Protein AF-A0A397VE04-F1 (afdb_monomer_lite)

pLDDT: mean 77.64, std 21.47, range [32.5, 98.5]

Secondary structure (DSSP, 8-state):
--SSSHHHHHHHHHHHHHHH-THHHHHHHHHHHHH----TT--HHHHHHHHGGGGTT--TT-HHHHHHHHTT--HHHHHHHHHH--SSHHHHHHHHHHHHHHHHHHHTGGG--S------------------

Radius of gyration: 29.27 Å; chains: 1; bounding box: 89×76×66 Å

Foldseek 3Di:
DPVPPVVVVVVVVVVVCCVVDVVVVLVVLVVVLLPAAQDPPDALVNSCVVNVVSCVPPDFQPPVSVVSLLVRYDDVLSVQLVVLVQRGDVSSSVSSNVCCVVCVVPSCPVPDDPDPPDDDDDDDDDDDDDDD

Sequence (132 aa):
MLVIILIPRFIDWLRHKYQTEPVGTQQVTTQKLAQEKFLPFDNPETYEARIRPLLLGVANADANILGLLKGHLSGELYTWMKIANPDNINAFFIELKNMWLEHSPNLYKGSIPDQISQAPSITSQPALHQKK

Structure (mmCIF, N/CA/C/O backbone):
data_AF-A0A397VE04-F1
#
_entry.id   AF-A0A397VE04-F1
#
loop_
_atom_site.group_PDB
_atom_site.id
_atom_site.type_symbol
_atom_site.label_atom_id
_atom_site.label_alt_id
_atom_site.label_comp_id
_atom_site.label_asym_id
_atom_site.label_entity_id
_atom_site.label_seq_id
_atom_site.pdbx_PDB_ins_code
_atom_site.Cartn_x
_atom_site.Cartn_y
_atom_site.Cartn_z
_atom_site.occupancy
_atom_site.B_iso_or_equiv
_atom_site.auth_seq_id
_atom_site.auth_comp_id
_atom_site.auth_asym_id
_atom_site.auth_atom_id
_atom_site.pdbx_PDB_model_num
ATOM 1 N N . MET A 1 1 ? -44.629 -0.179 37.249 1.00 52.31 1 MET A N 1
ATOM 2 C CA . MET A 1 1 ? -43.203 -0.308 37.625 1.00 52.31 1 MET A CA 1
ATOM 3 C C . MET A 1 1 ? -42.544 -1.411 36.784 1.00 52.31 1 MET A C 1
ATOM 5 O O . MET A 1 1 ? -42.200 -2.455 37.306 1.00 52.31 1 MET A O 1
ATOM 9 N N . LEU A 1 2 ? -42.446 -1.232 35.459 1.00 53.97 2 LEU A N 1
ATOM 10 C CA . LEU A 1 2 ? -41.860 -2.240 34.546 1.00 53.97 2 LEU A CA 1
ATOM 11 C C . LEU A 1 2 ? -41.022 -1.599 33.418 1.00 53.97 2 LEU A C 1
ATOM 13 O O . LEU A 1 2 ? -40.107 -2.217 32.892 1.00 53.97 2 LEU A O 1
ATOM 17 N N . VAL A 1 3 ? -41.277 -0.324 33.100 1.00 51.31 3 VAL A N 1
ATOM 18 C CA . VAL A 1 3 ? -40.626 0.417 32.002 1.00 51.31 3 VAL A CA 1
ATOM 19 C C . VAL A 1 3 ? -39.240 0.979 32.385 1.00 51.31 3 VAL A C 1
ATOM 21 O O . VAL A 1 3 ? -38.432 1.279 31.516 1.00 51.31 3 VAL A O 1
ATOM 24 N N . ILE A 1 4 ? -38.907 1.056 33.679 1.00 54.03 4 ILE A N 1
ATOM 25 C CA . ILE A 1 4 ? -37.703 1.761 34.175 1.00 54.03 4 ILE A CA 1
ATOM 26 C C . ILE A 1 4 ? -36.428 0.878 34.129 1.00 54.03 4 ILE A C 1
ATOM 28 O O . ILE A 1 4 ? -35.317 1.394 34.154 1.00 54.03 4 ILE A O 1
ATOM 32 N N . ILE A 1 5 ? -36.555 -0.451 33.994 1.00 56.41 5 ILE A N 1
ATOM 33 C CA . ILE A 1 5 ? -35.421 -1.406 34.067 1.00 56.41 5 ILE A CA 1
ATOM 34 C C . ILE A 1 5 ? -34.900 -1.815 32.670 1.00 56.41 5 ILE A C 1
ATOM 36 O O . ILE A 1 5 ? -33.804 -2.359 32.543 1.00 56.41 5 ILE A O 1
ATOM 40 N N . LEU A 1 6 ? -35.647 -1.540 31.594 1.00 56.62 6 LEU A N 1
ATOM 41 C CA . LEU A 1 6 ? -35.278 -1.981 30.240 1.00 56.62 6 LEU A CA 1
ATOM 42 C C . LEU A 1 6 ? -34.155 -1.134 29.610 1.00 56.62 6 LEU A C 1
ATOM 44 O O . LEU A 1 6 ? -33.307 -1.660 28.893 1.00 56.62 6 LEU A O 1
ATOM 48 N N . ILE A 1 7 ? -34.130 0.167 29.915 1.00 67.31 7 ILE A N 1
ATOM 49 C CA . ILE A 1 7 ? -33.156 1.135 29.389 1.00 67.31 7 ILE A CA 1
ATOM 50 C C . ILE A 1 7 ? -31.706 0.775 29.779 1.00 67.31 7 ILE A C 1
ATOM 52 O O . ILE A 1 7 ? -30.866 0.732 28.880 1.00 67.31 7 ILE A O 1
ATOM 56 N N . PRO A 1 8 ? -31.374 0.450 31.049 1.00 73.81 8 PRO A N 1
ATOM 57 C CA . PRO A 1 8 ? -29.995 0.111 31.413 1.00 73.81 8 PRO A CA 1
ATOM 58 C C . PRO A 1 8 ? -29.481 -1.163 30.728 1.00 73.81 8 PRO A C 1
ATOM 60 O O . PRO A 1 8 ? -28.373 -1.157 30.202 1.00 73.81 8 PRO A O 1
ATOM 63 N N . ARG A 1 9 ? -30.303 -2.216 30.603 1.00 77.00 9 ARG A N 1
ATOM 64 C CA . ARG A 1 9 ? -29.891 -3.452 29.905 1.00 77.00 9 ARG A CA 1
ATOM 65 C C . ARG A 1 9 ? -29.639 -3.244 28.412 1.00 77.00 9 ARG A C 1
ATOM 67 O O . ARG A 1 9 ? -28.755 -3.880 27.846 1.00 77.00 9 ARG A O 1
ATOM 74 N N . PHE A 1 10 ? -30.403 -2.358 27.777 1.00 80.31 10 PHE A N 1
ATOM 75 C CA . PHE A 1 10 ? -30.193 -1.998 26.377 1.00 80.31 10 PHE A CA 1
ATOM 76 C C . PHE A 1 10 ? -28.903 -1.188 26.176 1.00 80.31 10 PHE A C 1
ATOM 78 O O . PHE A 1 10 ? -28.155 -1.457 25.239 1.00 80.31 10 PHE A O 1
ATOM 85 N N . ILE A 1 11 ? -28.600 -0.250 27.079 1.00 81.31 11 ILE A N 1
ATOM 86 C CA . ILE A 1 11 ? -27.345 0.518 27.059 1.00 81.31 11 ILE A CA 1
ATOM 87 C C . ILE A 1 11 ? -26.134 -0.392 27.305 1.00 81.31 11 ILE A C 1
ATOM 89 O O . ILE A 1 11 ? -25.120 -0.24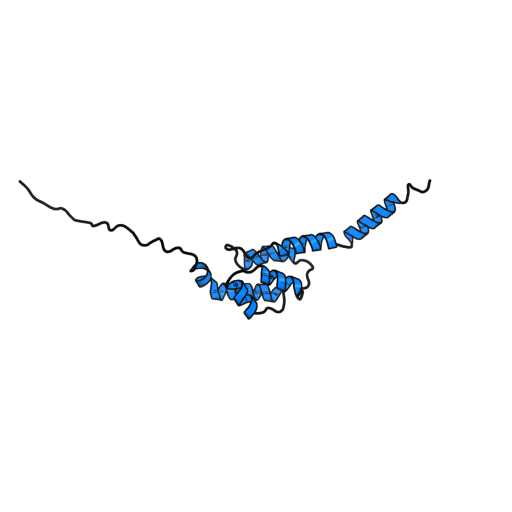5 26.623 1.00 81.31 11 ILE A O 1
ATOM 93 N N . ASP A 1 12 ? -26.237 -1.355 28.223 1.00 83.88 12 ASP A N 1
ATOM 94 C CA . ASP A 1 12 ? -25.172 -2.330 28.485 1.00 83.88 12 ASP A CA 1
ATOM 95 C C . ASP A 1 12 ? -24.948 -3.257 27.288 1.00 83.88 12 ASP A C 1
ATOM 97 O O . ASP A 1 12 ? -23.806 -3.503 26.901 1.00 83.88 12 ASP A O 1
ATOM 101 N N . TRP A 1 13 ? -26.027 -3.708 26.639 1.00 83.56 13 TRP A N 1
ATOM 102 C CA . TRP A 1 13 ? -25.943 -4.484 25.403 1.00 83.56 13 TRP A CA 1
ATOM 103 C C . TRP A 1 13 ? -25.318 -3.680 24.259 1.00 83.56 13 TRP A C 1
ATOM 105 O O . TRP A 1 13 ? -24.436 -4.193 23.573 1.00 83.56 13 TRP A O 1
ATOM 115 N N . LEU A 1 14 ? -25.710 -2.413 24.078 1.00 81.12 14 LEU A N 1
ATOM 116 C CA . LEU A 1 14 ? -25.113 -1.529 23.077 1.00 81.12 14 LEU A CA 1
ATOM 117 C C . LEU A 1 14 ? -23.627 -1.316 23.351 1.00 81.12 14 LEU A C 1
ATOM 119 O O . LEU A 1 14 ? -22.812 -1.506 22.456 1.00 81.12 14 LEU A O 1
ATOM 123 N N . ARG A 1 15 ? -23.256 -0.969 24.586 1.00 75.50 15 ARG A N 1
ATOM 124 C CA . ARG A 1 15 ? -21.856 -0.782 24.978 1.00 75.50 15 ARG A CA 1
ATOM 125 C C . ARG A 1 15 ? -21.057 -2.053 24.729 1.00 75.50 15 ARG A C 1
ATOM 127 O O . ARG A 1 15 ? -19.995 -1.978 24.126 1.00 75.50 15 ARG A O 1
ATOM 134 N N . HIS A 1 16 ? -21.578 -3.209 25.131 1.00 77.44 16 HIS A N 1
ATOM 135 C CA . HIS A 1 16 ? -20.935 -4.491 24.878 1.00 77.44 16 HIS A CA 1
ATOM 136 C C . HIS A 1 16 ? -20.776 -4.734 23.373 1.00 77.44 16 HIS A C 1
ATOM 138 O O . HIS A 1 16 ? -19.677 -5.030 22.920 1.00 77.44 16 HIS A O 1
ATOM 144 N N . LYS A 1 17 ? -21.822 -4.548 22.562 1.00 71.88 17 LYS A N 1
ATOM 145 C CA . LYS A 1 17 ? -21.748 -4.751 21.107 1.00 71.88 17 LYS A CA 1
ATOM 146 C C . LYS A 1 17 ? -20.775 -3.783 20.428 1.00 71.88 17 LYS A C 1
ATOM 148 O O . LYS A 1 17 ? -19.944 -4.250 19.665 1.00 71.88 17 LYS A O 1
ATOM 153 N N . TYR A 1 18 ? -20.780 -2.495 20.770 1.00 62.84 18 TYR A N 1
ATOM 154 C CA . TYR A 1 18 ? -19.832 -1.506 20.232 1.00 62.84 18 TYR A CA 1
ATOM 155 C C . TYR A 1 18 ? -18.381 -1.714 20.696 1.00 62.84 18 TYR A C 1
ATOM 157 O O . TYR A 1 18 ? -17.458 -1.342 19.980 1.00 62.84 18 TYR A O 1
ATOM 165 N N . GLN A 1 19 ? -18.162 -2.291 21.880 1.00 65.81 19 GLN A N 1
ATOM 166 C CA . GLN A 1 19 ? -16.821 -2.640 22.368 1.00 65.81 19 GLN A CA 1
ATOM 167 C C . GLN A 1 19 ? -16.306 -3.950 21.756 1.00 65.81 19 GLN A C 1
ATOM 169 O O . GLN A 1 19 ? -15.103 -4.112 21.577 1.00 65.81 19 GLN A O 1
ATOM 174 N N . THR A 1 20 ? -17.206 -4.884 21.429 1.00 64.06 20 THR A N 1
ATOM 175 C CA . THR A 1 20 ? -16.843 -6.214 20.906 1.00 64.06 20 THR A CA 1
ATOM 176 C C . THR A 1 20 ? -16.752 -6.235 19.379 1.00 64.06 20 THR A C 1
ATOM 178 O O . THR A 1 20 ? -15.990 -7.015 18.817 1.00 64.06 20 THR A O 1
ATOM 181 N N . GLU A 1 21 ? -17.500 -5.369 18.693 1.00 56.03 21 GLU A N 1
ATOM 182 C CA . GLU A 1 21 ? -17.450 -5.196 17.243 1.00 56.03 21 GLU A CA 1
ATOM 183 C C . GLU A 1 21 ? -16.742 -3.874 16.905 1.00 56.03 21 GLU A C 1
ATOM 185 O O . GLU A 1 21 ? -17.397 -2.837 16.772 1.00 56.03 21 GLU A O 1
ATOM 190 N N . PRO A 1 22 ? -15.412 -3.875 16.683 1.00 60.22 22 PRO A N 1
ATOM 191 C CA . PRO A 1 22 ? -14.661 -2.703 16.224 1.00 60.22 22 PRO A CA 1
ATOM 192 C C . PRO A 1 22 ? -14.975 -2.352 14.759 1.00 60.22 22 PRO A C 1
ATOM 194 O O . PRO A 1 22 ? -14.156 -1.750 14.070 1.00 60.22 22 PRO A O 1
ATOM 197 N N . VAL A 1 23 ? -16.156 -2.726 14.259 1.00 55.44 23 VAL A N 1
ATOM 198 C CA . VAL A 1 23 ? -16.611 -2.506 12.885 1.00 55.44 23 VAL A CA 1
ATOM 199 C C . VAL A 1 23 ? -16.618 -1.011 12.575 1.00 55.44 23 VAL A C 1
ATOM 201 O O . VAL A 1 23 ? -16.166 -0.620 11.507 1.00 55.44 23 VAL A O 1
ATOM 204 N N . GLY A 1 24 ? -17.017 -0.157 13.528 1.00 58.66 24 GLY A N 1
ATOM 205 C CA . GLY A 1 24 ? -16.939 1.301 13.369 1.00 58.66 24 GLY A CA 1
ATOM 206 C C . GLY A 1 24 ? -15.506 1.806 13.168 1.00 58.66 24 GLY A C 1
ATOM 207 O O . GLY A 1 24 ? -15.253 2.610 12.275 1.00 58.66 24 GLY A O 1
ATOM 208 N N . THR A 1 25 ? -14.551 1.284 13.938 1.00 67.00 25 THR A N 1
ATOM 209 C CA . THR A 1 25 ? -13.131 1.649 13.830 1.00 67.00 25 THR A CA 1
ATOM 210 C C . THR A 1 25 ? -12.516 1.118 12.540 1.00 67.00 25 THR A C 1
ATOM 212 O O . THR A 1 25 ? -11.829 1.859 11.848 1.00 67.00 25 THR A O 1
ATOM 215 N N . GLN A 1 26 ? -12.795 -0.133 12.168 1.00 73.56 26 GLN A N 1
ATOM 216 C CA . GLN A 1 26 ? -12.282 -0.720 10.930 1.00 73.56 26 GLN A CA 1
ATOM 217 C C . GLN A 1 26 ? -12.842 -0.016 9.692 1.00 73.56 26 GLN A C 1
ATOM 219 O O . GLN A 1 26 ? -12.075 0.314 8.800 1.00 73.56 26 GLN A O 1
ATOM 224 N N . GLN A 1 27 ? -14.140 0.301 9.658 1.00 76.06 27 GLN A N 1
ATOM 225 C CA . GLN A 1 27 ? -14.759 1.031 8.545 1.00 76.06 27 GLN A CA 1
ATOM 226 C C . GLN A 1 27 ? -14.169 2.436 8.371 1.00 76.06 27 GLN A C 1
ATOM 228 O O . GLN A 1 27 ? -13.900 2.856 7.246 1.00 76.06 27 GLN A O 1
ATOM 233 N N . VAL A 1 28 ? -13.930 3.160 9.470 1.00 76.75 28 VAL A N 1
ATOM 234 C CA . VAL A 1 28 ? -13.257 4.470 9.430 1.00 76.75 28 VAL A CA 1
ATOM 235 C C . VAL A 1 28 ? -11.816 4.324 8.941 1.00 76.75 28 VAL A C 1
ATOM 237 O O . VAL A 1 28 ? -11.370 5.113 8.108 1.00 76.75 28 VAL A O 1
ATOM 240 N N . THR A 1 29 ? -11.098 3.296 9.394 1.00 83.06 29 THR A N 1
ATOM 241 C CA . THR A 1 29 ? -9.730 3.017 8.948 1.00 83.06 29 THR A CA 1
ATOM 242 C C . THR A 1 29 ? -9.676 2.650 7.466 1.00 83.06 29 THR A C 1
ATOM 244 O O . THR A 1 29 ? -8.837 3.190 6.754 1.00 83.06 29 THR A O 1
ATOM 247 N N . THR A 1 30 ? -10.589 1.813 6.964 1.00 85.38 30 THR A N 1
ATOM 248 C CA . THR A 1 30 ? -10.676 1.459 5.539 1.00 85.38 30 THR A CA 1
ATOM 249 C C . THR A 1 30 ? -11.035 2.669 4.683 1.00 85.38 30 THR A C 1
ATOM 251 O O . THR A 1 30 ? -10.439 2.854 3.627 1.00 85.38 30 THR A O 1
ATOM 254 N N . GLN A 1 31 ? -11.957 3.529 5.130 1.00 88.25 31 GLN A N 1
ATOM 255 C CA . GLN A 1 31 ? -12.262 4.777 4.422 1.00 88.25 31 GLN A CA 1
ATOM 256 C C . GLN A 1 31 ? -11.055 5.711 4.373 1.00 88.25 31 GLN A C 1
ATOM 258 O O . GLN A 1 31 ? -10.736 6.241 3.312 1.00 88.25 31 GLN A O 1
ATOM 263 N N . LYS A 1 32 ? -10.361 5.888 5.503 1.00 92.12 32 LYS A N 1
ATOM 264 C CA . LYS A 1 32 ? -9.142 6.696 5.560 1.00 92.12 32 LYS A CA 1
ATOM 265 C C . LYS A 1 32 ? -8.055 6.117 4.659 1.00 92.12 32 LYS A C 1
ATOM 267 O O . LYS A 1 32 ? -7.422 6.863 3.926 1.00 92.12 32 LYS A O 1
ATOM 272 N N . LEU A 1 33 ? -7.892 4.795 4.669 1.00 95.06 33 LEU A N 1
ATOM 273 C CA . LEU A 1 33 ? -6.972 4.091 3.790 1.00 95.06 33 LEU A CA 1
ATOM 274 C C . LEU A 1 33 ? -7.337 4.328 2.319 1.00 95.06 33 LEU A C 1
ATOM 276 O O . LEU A 1 33 ? -6.460 4.686 1.558 1.00 95.06 33 LEU A O 1
ATOM 280 N N . ALA A 1 34 ? -8.610 4.229 1.924 1.00 94.12 34 ALA A N 1
ATOM 281 C CA . ALA A 1 34 ? -9.056 4.460 0.544 1.00 94.12 34 ALA A CA 1
ATOM 282 C C . ALA A 1 34 ? -8.810 5.889 0.024 1.00 94.12 34 ALA A C 1
ATOM 284 O O . ALA A 1 34 ? -8.762 6.106 -1.188 1.00 94.12 34 ALA A O 1
ATOM 285 N N . GLN A 1 35 ? -8.702 6.866 0.927 1.00 94.75 35 GLN A N 1
ATOM 286 C CA . GLN A 1 35 ? -8.409 8.263 0.596 1.00 94.75 35 GLN A CA 1
ATOM 287 C C . GLN A 1 35 ? -6.909 8.544 0.468 1.00 94.75 35 GLN A C 1
ATOM 289 O O . GLN A 1 35 ? -6.533 9.602 -0.037 1.00 94.75 35 GLN A O 1
ATOM 294 N N . GLU A 1 36 ? -6.052 7.625 0.912 1.00 96.38 36 GLU A N 1
ATOM 295 C CA . GLU A 1 36 ? -4.611 7.787 0.788 1.00 96.38 36 GLU A CA 1
ATOM 296 C C . GLU A 1 36 ? -4.159 7.700 -0.673 1.00 96.38 36 GLU A C 1
ATOM 298 O O . GLU A 1 36 ? -4.774 7.081 -1.549 1.00 96.38 36 GLU A O 1
ATOM 303 N N . LYS A 1 37 ? -3.036 8.361 -0.935 1.00 96.75 37 LYS A N 1
ATOM 304 C CA . LYS A 1 37 ? -2.336 8.333 -2.214 1.00 96.75 37 LYS A CA 1
ATOM 305 C C . LYS A 1 37 ? -0.842 8.331 -1.959 1.00 96.75 37 LYS A C 1
ATOM 307 O O . LYS A 1 37 ? -0.377 8.830 -0.933 1.00 96.75 37 LYS A O 1
ATOM 312 N N . PHE A 1 38 ? -0.102 7.788 -2.916 1.00 95.50 38 PHE A N 1
ATOM 313 C CA . PHE A 1 38 ? 1.329 8.026 -2.991 1.00 95.50 38 PHE A CA 1
ATOM 314 C C . PHE A 1 38 ? 1.542 9.443 -3.532 1.00 95.50 38 PHE A C 1
ATOM 316 O O . PHE A 1 38 ? 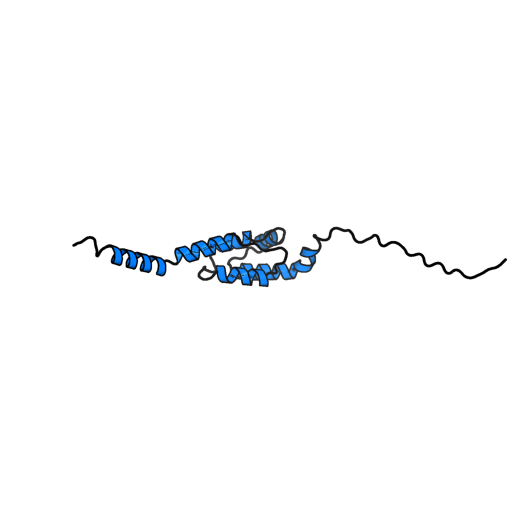1.171 9.738 -4.670 1.00 95.50 38 PHE A O 1
ATOM 323 N N . LEU A 1 39 ? 2.054 10.340 -2.693 1.00 91.56 39 LEU A N 1
ATOM 324 C CA . LEU A 1 39 ? 2.171 11.762 -3.005 1.00 91.56 39 LEU A CA 1
ATOM 325 C C . LEU A 1 39 ? 3.459 12.050 -3.797 1.00 91.56 39 LEU A C 1
ATOM 327 O O . LEU A 1 39 ? 4.429 11.306 -3.680 1.00 91.56 39 LEU A O 1
ATOM 331 N N . PRO A 1 40 ? 3.533 13.156 -4.562 1.00 85.75 40 PRO A N 1
ATOM 332 C CA . PRO A 1 40 ? 4.717 13.480 -5.371 1.00 85.75 40 PRO A CA 1
ATOM 333 C C . PRO A 1 40 ? 6.024 13.649 -4.579 1.00 85.75 40 PRO A C 1
ATOM 335 O O . PRO A 1 40 ? 7.110 13.524 -5.136 1.00 85.75 40 PRO A O 1
ATOM 338 N N . PHE A 1 41 ? 5.915 13.978 -3.293 1.00 83.75 41 PHE A N 1
ATOM 339 C CA . PHE A 1 41 ? 7.037 14.165 -2.372 1.00 83.75 41 PHE A CA 1
ATOM 340 C C . PHE A 1 41 ? 7.221 12.985 -1.409 1.00 83.75 41 PHE A C 1
ATOM 342 O O . PHE A 1 41 ? 8.092 13.044 -0.542 1.00 83.75 41 PHE A O 1
ATOM 349 N N . ASP A 1 42 ? 6.404 11.935 -1.531 1.00 91.38 42 ASP A N 1
ATOM 350 C CA . ASP A 1 42 ? 6.650 10.706 -0.792 1.00 91.38 42 ASP A CA 1
ATOM 351 C C . ASP A 1 42 ? 7.864 9.971 -1.360 1.00 91.38 42 ASP A C 1
ATOM 353 O O . ASP A 1 42 ? 8.184 10.039 -2.547 1.00 91.38 42 ASP A O 1
ATOM 357 N N . ASN A 1 43 ? 8.489 9.195 -0.485 1.00 92.94 43 ASN A N 1
ATOM 358 C CA . ASN A 1 43 ? 9.258 8.025 -0.863 1.00 92.94 43 ASN A CA 1
ATOM 359 C C . ASN A 1 43 ? 8.553 6.773 -0.289 1.00 92.94 43 ASN A C 1
ATOM 361 O O . ASN A 1 43 ? 7.614 6.902 0.507 1.00 92.94 43 ASN A O 1
ATOM 365 N N . PRO A 1 44 ? 8.966 5.550 -0.664 1.00 95.19 44 PRO A N 1
ATOM 366 C CA . PRO A 1 44 ? 8.336 4.327 -0.171 1.00 95.19 44 PRO A CA 1
ATOM 367 C C . PRO A 1 44 ? 8.269 4.240 1.356 1.00 95.19 44 PRO A C 1
ATOM 369 O O . PRO A 1 44 ? 7.285 3.744 1.889 1.00 95.19 44 PRO A O 1
ATOM 372 N N . GLU A 1 45 ? 9.275 4.761 2.058 1.00 95.75 45 GLU A N 1
ATOM 373 C CA . GLU A 1 45 ? 9.403 4.673 3.515 1.00 95.75 45 GLU A CA 1
ATOM 374 C C . GLU A 1 45 ? 8.440 5.641 4.215 1.00 95.75 45 GLU A C 1
ATOM 376 O O . GLU A 1 45 ? 7.747 5.248 5.156 1.00 95.75 45 GLU A O 1
ATOM 381 N N . THR A 1 46 ? 8.325 6.885 3.733 1.00 96.31 46 THR A N 1
ATOM 382 C CA . THR A 1 46 ? 7.371 7.870 4.275 1.00 96.31 46 THR A CA 1
ATOM 383 C C . THR A 1 46 ? 5.931 7.459 4.007 1.00 96.31 46 THR A C 1
ATOM 385 O O . THR A 1 46 ? 5.069 7.611 4.876 1.00 96.31 46 THR A O 1
ATOM 388 N N . TYR A 1 47 ? 5.673 6.903 2.823 1.00 97.38 47 TYR A N 1
ATOM 389 C CA . TYR A 1 47 ? 4.374 6.356 2.471 1.00 97.38 47 TYR A CA 1
ATOM 390 C C . TYR A 1 47 ? 4.039 5.129 3.332 1.00 97.38 47 TYR A C 1
ATOM 392 O O . TYR A 1 47 ? 2.999 5.111 3.988 1.00 97.38 47 TYR A O 1
ATOM 400 N N . GLU A 1 48 ? 4.928 4.135 3.426 1.00 97.56 48 GLU A N 1
ATOM 401 C CA . GLU A 1 48 ? 4.704 2.940 4.249 1.00 97.56 48 GLU A CA 1
ATOM 402 C C . GLU A 1 48 ? 4.434 3.300 5.717 1.00 97.56 48 GLU A C 1
ATOM 404 O O . GLU A 1 48 ? 3.484 2.783 6.308 1.00 97.56 48 GLU A O 1
ATOM 409 N N . ALA A 1 49 ? 5.192 4.239 6.290 1.00 96.25 49 ALA A N 1
ATOM 410 C CA . ALA A 1 49 ? 4.989 4.700 7.661 1.00 96.25 49 ALA A CA 1
ATOM 411 C C . ALA A 1 49 ? 3.591 5.305 7.896 1.00 96.25 49 ALA A C 1
ATOM 413 O O . ALA A 1 49 ? 3.025 5.139 8.978 1.00 96.25 49 ALA A O 1
ATOM 414 N N . ARG A 1 50 ? 3.007 5.970 6.889 1.00 95.75 50 ARG A N 1
ATOM 415 C CA . ARG A 1 50 ? 1.650 6.537 6.960 1.00 95.75 50 ARG A CA 1
ATOM 416 C C . ARG A 1 50 ? 0.564 5.473 6.808 1.00 95.75 50 ARG A C 1
ATOM 418 O O . ARG A 1 50 ? -0.471 5.553 7.469 1.00 95.75 50 ARG A O 1
ATOM 425 N N . ILE A 1 51 ? 0.813 4.462 5.980 1.00 96.88 51 ILE A N 1
ATOM 426 C CA . ILE A 1 51 ? -0.159 3.413 5.663 1.00 96.88 51 ILE A CA 1
ATOM 427 C C . ILE A 1 51 ? -0.198 2.301 6.719 1.00 96.88 51 ILE A C 1
ATOM 429 O O . ILE A 1 51 ? -1.281 1.836 7.068 1.00 96.88 51 ILE A O 1
ATOM 433 N N . ARG A 1 52 ? 0.945 1.876 7.271 1.00 95.56 52 ARG A N 1
ATOM 434 C CA . ARG A 1 52 ? 1.037 0.754 8.230 1.00 95.56 52 ARG A CA 1
ATOM 435 C C . ARG A 1 52 ? 0.075 0.858 9.426 1.00 95.56 52 ARG A C 1
ATOM 437 O O . ARG A 1 52 ? -0.563 -0.151 9.728 1.00 95.56 52 ARG A O 1
ATOM 444 N N . PRO A 1 53 ? -0.112 2.021 10.081 1.00 94.00 53 PRO A N 1
ATOM 445 C CA . PRO A 1 53 ? -1.087 2.159 11.166 1.00 94.00 53 PRO A CA 1
ATOM 446 C C . PRO A 1 53 ? -2.535 1.889 10.732 1.00 94.00 53 PRO A C 1
ATOM 448 O O . PRO A 1 53 ? -3.343 1.433 11.536 1.00 94.00 53 PRO A O 1
ATOM 451 N N . LEU A 1 54 ? -2.865 2.142 9.461 1.00 94.38 54 LEU A N 1
ATOM 452 C CA . LEU A 1 54 ? -4.194 1.904 8.889 1.00 94.38 54 LEU A CA 1
ATOM 453 C C . LEU A 1 54 ? -4.412 0.438 8.479 1.00 94.38 54 LEU A C 1
ATOM 455 O O . LEU A 1 54 ? -5.514 0.049 8.110 1.00 94.38 54 LEU A O 1
ATOM 459 N N . LEU A 1 55 ? -3.370 -0.389 8.547 1.00 93.19 55 LEU A N 1
ATOM 460 C CA . LEU A 1 55 ? -3.423 -1.814 8.224 1.00 93.19 55 LEU A CA 1
ATOM 461 C C . LEU A 1 55 ? -3.457 -2.700 9.478 1.00 93.19 55 LEU A C 1
ATOM 463 O O . LEU A 1 55 ? -3.406 -3.925 9.376 1.00 93.19 55 LEU A O 1
ATOM 467 N N . LEU A 1 56 ? -3.535 -2.111 10.675 1.00 89.75 56 LEU A N 1
ATOM 468 C CA . LEU A 1 56 ? -3.603 -2.873 11.920 1.00 89.75 56 LEU A CA 1
ATOM 469 C C . LEU A 1 56 ? -4.856 -3.759 11.948 1.00 89.75 56 LEU A C 1
ATOM 471 O O . LEU A 1 56 ? -5.981 -3.279 11.827 1.00 89.75 56 LEU A O 1
ATOM 475 N N . GLY A 1 57 ? -4.648 -5.066 12.123 1.00 85.38 57 GLY A N 1
ATOM 476 C CA . GLY A 1 57 ? -5.718 -6.067 12.117 1.00 85.38 57 GLY A CA 1
ATOM 477 C C . GLY A 1 57 ? -6.162 -6.530 10.724 1.00 85.38 57 GLY A C 1
ATOM 478 O O . GLY A 1 57 ? -7.018 -7.406 10.638 1.00 85.38 57 GLY A O 1
ATOM 479 N N . VAL A 1 58 ? -5.575 -5.999 9.646 1.00 89.94 58 VAL A N 1
ATOM 480 C CA . VAL A 1 58 ? -5.798 -6.481 8.276 1.00 89.94 58 VAL A CA 1
ATOM 481 C C . VAL A 1 58 ? -4.939 -7.721 8.021 1.00 89.94 58 VAL A C 1
ATOM 483 O O . VAL A 1 58 ? -3.751 -7.754 8.350 1.00 89.94 58 VAL A O 1
ATOM 486 N N . ALA A 1 59 ? -5.523 -8.751 7.407 1.00 93.31 59 ALA A N 1
ATOM 487 C CA . ALA A 1 59 ? -4.775 -9.937 7.005 1.00 93.31 59 ALA A CA 1
ATOM 488 C C . ALA A 1 59 ? -3.770 -9.589 5.893 1.00 93.31 59 ALA A C 1
ATOM 490 O O . ALA A 1 59 ? -4.124 -8.954 4.906 1.00 93.31 59 ALA A O 1
ATOM 491 N N . ASN A 1 60 ? -2.520 -10.055 5.999 1.00 96.31 60 ASN A N 1
ATOM 492 C CA . ASN A 1 60 ? -1.479 -9.734 5.008 1.00 96.31 60 ASN A CA 1
ATOM 493 C C . ASN A 1 60 ? -1.855 -10.150 3.568 1.00 96.31 60 ASN A C 1
ATOM 495 O O . ASN A 1 60 ? -1.432 -9.507 2.613 1.00 96.31 60 ASN A O 1
ATOM 499 N N . ALA A 1 61 ? -2.649 -11.214 3.418 1.00 96.38 61 ALA A N 1
ATOM 500 C CA . ALA A 1 61 ? -3.129 -11.727 2.134 1.00 96.38 61 ALA A CA 1
ATOM 501 C C . ALA A 1 61 ? -4.474 -11.116 1.678 1.00 96.38 61 ALA A C 1
ATOM 503 O O . ALA A 1 61 ? -5.112 -11.655 0.776 1.00 96.38 61 ALA A O 1
ATOM 504 N N . ASP A 1 62 ? -4.949 -10.033 2.305 1.00 95.44 62 ASP A N 1
ATOM 505 C CA . ASP A 1 62 ? -6.212 -9.394 1.926 1.00 95.44 62 ASP A CA 1
ATOM 506 C C . ASP A 1 62 ? -6.116 -8.762 0.525 1.00 95.44 62 ASP A C 1
ATOM 508 O O . ASP A 1 62 ? -5.476 -7.727 0.313 1.00 95.44 62 ASP A O 1
ATOM 512 N N . ALA A 1 63 ? -6.773 -9.403 -0.443 1.00 95.62 63 ALA A N 1
ATOM 513 C CA . ALA A 1 63 ? -6.746 -9.000 -1.844 1.00 95.62 63 ALA A CA 1
ATOM 514 C C . ALA A 1 63 ? -7.454 -7.659 -2.108 1.00 95.62 63 ALA A C 1
ATOM 516 O O . ALA A 1 63 ? -7.055 -6.935 -3.024 1.00 95.62 63 ALA A O 1
ATOM 517 N N . ASN A 1 64 ? -8.471 -7.299 -1.315 1.00 94.75 64 ASN A N 1
ATOM 518 C CA . ASN A 1 64 ? -9.176 -6.024 -1.479 1.00 94.75 64 ASN A CA 1
ATOM 519 C C . ASN A 1 64 ? -8.263 -4.870 -1.079 1.00 94.75 64 ASN A C 1
ATOM 521 O O . ASN A 1 64 ? -8.133 -3.885 -1.807 1.00 94.75 64 ASN A O 1
ATOM 525 N N . ILE A 1 65 ? -7.586 -5.024 0.058 1.00 95.56 65 ILE A N 1
ATOM 526 C CA . ILE A 1 65 ? -6.635 -4.031 0.548 1.00 95.56 65 ILE A CA 1
ATOM 527 C C . ILE A 1 65 ? -5.434 -3.933 -0.384 1.00 95.56 65 ILE A C 1
ATOM 529 O O . ILE A 1 65 ? -5.014 -2.832 -0.724 1.00 95.56 65 ILE A O 1
ATOM 533 N N . LEU A 1 66 ? -4.930 -5.059 -0.883 1.00 97.19 66 LEU A N 1
ATOM 534 C CA . LEU A 1 66 ? -3.870 -5.058 -1.883 1.00 97.19 66 LEU A CA 1
ATOM 535 C C . LEU A 1 66 ? -4.274 -4.303 -3.163 1.00 97.19 66 LEU A C 1
ATOM 537 O O . LEU A 1 66 ? -3.488 -3.515 -3.687 1.00 97.19 66 LEU A O 1
ATOM 541 N N . GLY A 1 67 ? -5.498 -4.508 -3.660 1.00 96.25 67 GLY A N 1
ATOM 542 C CA . GLY A 1 67 ? -6.026 -3.768 -4.809 1.00 96.25 67 GLY A CA 1
ATOM 543 C C . GLY A 1 67 ? -6.120 -2.263 -4.548 1.00 96.25 67 GLY A C 1
ATOM 544 O O . GLY A 1 67 ? -5.737 -1.455 -5.396 1.00 96.25 67 GLY A O 1
ATOM 545 N N . LEU A 1 68 ? -6.560 -1.888 -3.349 1.00 96.06 68 LEU A N 1
ATOM 546 C CA . LEU A 1 68 ? -6.650 -0.503 -2.905 1.00 96.06 68 LEU A CA 1
ATOM 547 C C . LEU A 1 68 ? -5.261 0.157 -2.825 1.00 96.06 68 LEU A C 1
ATOM 549 O O . LEU A 1 68 ? -5.075 1.232 -3.390 1.00 96.06 68 LEU A O 1
ATOM 553 N N . LEU A 1 69 ? -4.262 -0.524 -2.250 1.00 98.00 69 LEU A N 1
ATOM 554 C CA . LEU A 1 69 ? -2.872 -0.051 -2.202 1.00 98.00 69 LEU A CA 1
ATOM 555 C C . LEU A 1 69 ? -2.273 0.133 -3.602 1.00 98.00 69 LEU A C 1
ATOM 557 O O . LEU A 1 69 ? -1.611 1.139 -3.857 1.00 98.00 69 LEU A O 1
ATOM 561 N N . LYS A 1 70 ? -2.548 -0.783 -4.541 1.00 96.88 70 LYS A N 1
ATOM 562 C CA . LYS A 1 70 ? -2.171 -0.604 -5.955 1.00 96.88 70 LYS A CA 1
ATOM 563 C C . LYS A 1 70 ? -2.817 0.664 -6.533 1.00 96.88 70 LYS A C 1
ATOM 565 O O . LYS A 1 70 ? -2.152 1.416 -7.235 1.00 96.88 70 LYS A O 1
ATOM 570 N N . GLY A 1 71 ? -4.072 0.948 -6.182 1.00 96.69 71 GLY A N 1
ATOM 571 C CA . GLY A 1 71 ? -4.795 2.165 -6.572 1.00 96.69 71 GLY A CA 1
ATOM 572 C C . GLY A 1 71 ? -4.321 3.467 -5.907 1.00 96.69 71 GLY A C 1
ATOM 573 O O . GLY A 1 71 ? -4.788 4.548 -6.283 1.00 96.69 71 GLY A O 1
ATOM 574 N N . HIS A 1 72 ? -3.412 3.410 -4.930 1.00 97.31 72 HIS A N 1
ATOM 575 C CA . HIS A 1 72 ? -2.777 4.609 -4.372 1.00 97.31 72 HIS A CA 1
ATOM 576 C C . HIS A 1 72 ? -1.681 5.165 -5.276 1.00 97.31 72 HIS A C 1
ATOM 578 O O . HIS A 1 72 ? -1.382 6.359 -5.210 1.00 97.31 72 HIS A O 1
ATOM 584 N N . LEU A 1 73 ? -1.083 4.300 -6.096 1.00 96.25 73 LEU A N 1
ATOM 585 C CA . LEU A 1 73 ? -0.010 4.646 -7.014 1.00 96.25 73 LEU A CA 1
ATOM 586 C C . LEU A 1 73 ? -0.569 5.340 -8.260 1.00 96.25 73 LEU A C 1
ATOM 588 O O . LEU A 1 73 ? -1.725 5.152 -8.641 1.00 96.25 73 LEU A O 1
ATOM 592 N N . SER A 1 74 ? 0.274 6.130 -8.918 1.00 91.81 74 SER A N 1
ATOM 593 C CA . SER A 1 74 ? -0.059 6.816 -10.167 1.00 91.81 74 SER A CA 1
ATOM 594 C C . SER A 1 74 ? 1.100 6.734 -11.163 1.00 91.81 74 SER A C 1
ATOM 596 O O . SER A 1 74 ? 2.226 6.405 -10.785 1.00 91.81 74 SER A O 1
ATOM 598 N N . GLY A 1 75 ? 0.815 6.996 -12.443 1.00 90.81 75 GLY A N 1
ATOM 599 C CA . GLY A 1 75 ? 1.821 7.025 -13.510 1.00 90.81 75 GLY A CA 1
ATOM 600 C C . GLY A 1 75 ? 2.597 5.713 -13.669 1.00 90.81 75 GLY A C 1
ATOM 601 O O . GLY A 1 75 ? 2.038 4.624 -13.535 1.00 90.81 75 GLY A O 1
ATOM 602 N N . GLU A 1 76 ? 3.898 5.829 -13.938 1.00 90.75 76 GLU A N 1
ATOM 603 C CA . GLU A 1 76 ? 4.805 4.691 -14.146 1.00 90.75 76 GLU A CA 1
ATOM 604 C C . GLU A 1 76 ? 4.859 3.742 -12.946 1.00 90.75 76 GLU A C 1
ATOM 606 O O . GLU A 1 76 ? 4.885 2.526 -13.116 1.00 90.75 76 GLU A O 1
ATOM 611 N N . LEU A 1 77 ? 4.771 4.276 -11.725 1.00 92.50 77 LEU A N 1
ATOM 612 C CA . LEU A 1 77 ? 4.823 3.472 -10.507 1.00 92.50 77 LEU A CA 1
ATOM 613 C C . LEU A 1 77 ? 3.634 2.503 -10.408 1.00 92.50 77 LEU A C 1
ATOM 615 O O . LEU A 1 77 ? 3.795 1.360 -9.987 1.00 92.50 77 LEU A O 1
ATOM 619 N N . TYR A 1 78 ? 2.446 2.928 -10.855 1.00 94.75 78 TYR A N 1
ATOM 620 C CA . TYR A 1 78 ? 1.285 2.041 -10.977 1.00 94.75 78 TYR A CA 1
ATOM 621 C C . TYR A 1 78 ? 1.513 0.950 -12.034 1.00 94.75 78 TYR A C 1
ATOM 623 O O . TYR A 1 78 ? 1.213 -0.222 -11.794 1.00 94.75 78 TYR A O 1
ATOM 631 N N . THR A 1 79 ? 2.063 1.321 -13.193 1.00 94.88 79 THR A N 1
ATOM 632 C CA . THR A 1 79 ? 2.352 0.388 -14.290 1.00 94.88 79 THR A CA 1
ATOM 633 C C . THR A 1 79 ? 3.358 -0.680 -13.867 1.00 94.88 79 THR A C 1
ATOM 635 O O . THR A 1 79 ? 3.102 -1.868 -14.063 1.00 94.88 79 THR A O 1
ATOM 638 N N . TRP A 1 80 ? 4.463 -0.294 -13.229 1.00 95.06 80 TRP A N 1
ATOM 639 C CA . TRP A 1 80 ? 5.473 -1.235 -12.742 1.00 95.06 80 TRP A CA 1
ATOM 640 C C . TRP A 1 80 ? 4.924 -2.134 -11.638 1.00 95.06 80 TRP A C 1
ATOM 642 O O . TRP A 1 80 ? 5.119 -3.347 -11.686 1.00 95.06 80 TRP A O 1
ATOM 652 N N . MET A 1 81 ? 4.132 -1.587 -10.712 1.00 96.88 81 MET A N 1
ATOM 653 C CA . MET A 1 81 ? 3.486 -2.379 -9.663 1.00 96.88 81 MET A CA 1
ATOM 654 C C . MET A 1 81 ? 2.538 -3.445 -10.223 1.00 96.88 81 MET A C 1
ATOM 656 O O . MET A 1 81 ? 2.444 -4.555 -9.692 1.00 96.88 81 MET A O 1
ATOM 660 N N . LYS A 1 82 ? 1.840 -3.141 -11.321 1.00 95.88 82 LYS A N 1
ATOM 661 C CA . LYS A 1 82 ? 1.032 -4.139 -12.027 1.00 95.88 82 LYS A CA 1
ATOM 662 C C . LYS A 1 82 ? 1.866 -5.263 -12.638 1.00 95.88 82 LYS A C 1
ATOM 664 O O . LYS A 1 82 ? 1.372 -6.384 -12.687 1.00 95.88 82 LYS A O 1
ATOM 669 N N . ILE A 1 83 ? 3.073 -4.962 -13.115 1.00 95.06 83 ILE A N 1
ATOM 670 C CA . ILE A 1 83 ? 3.979 -5.946 -13.720 1.00 95.06 83 ILE A CA 1
ATOM 671 C C . ILE A 1 83 ? 4.588 -6.842 -12.640 1.00 95.06 83 ILE A C 1
ATOM 673 O O . ILE A 1 83 ? 4.543 -8.059 -12.786 1.00 95.06 83 ILE A O 1
ATOM 677 N N . ALA A 1 84 ? 5.095 -6.262 -11.548 1.00 96.25 84 ALA A N 1
ATOM 678 C CA . ALA A 1 84 ? 5.653 -7.039 -10.439 1.00 96.25 84 ALA A CA 1
ATOM 679 C C . ALA A 1 84 ? 4.605 -7.923 -9.756 1.00 96.25 84 ALA A C 1
ATOM 681 O O . ALA A 1 84 ? 4.940 -8.982 -9.242 1.00 96.25 84 ALA A O 1
ATOM 682 N N . ASN A 1 85 ? 3.339 -7.492 -9.777 1.00 96.44 85 ASN A N 1
ATOM 683 C CA . ASN A 1 85 ? 2.193 -8.238 -9.275 1.00 96.44 85 ASN A CA 1
ATOM 684 C C . ASN A 1 85 ? 2.452 -8.892 -7.901 1.00 96.44 85 ASN A C 1
ATOM 686 O O . ASN A 1 85 ? 2.439 -10.116 -7.788 1.00 96.44 85 ASN A O 1
ATOM 690 N N . PRO A 1 86 ? 2.659 -8.093 -6.841 1.00 97.56 86 PRO A N 1
ATOM 691 C CA . PRO A 1 86 ? 2.878 -8.643 -5.510 1.00 97.56 86 PRO A CA 1
ATOM 692 C C . PRO A 1 86 ? 1.670 -9.466 -5.056 1.00 97.56 86 PRO A C 1
ATOM 694 O O . PRO A 1 86 ? 0.526 -9.048 -5.266 1.00 97.56 86 PRO A O 1
ATOM 697 N N . ASP A 1 87 ? 1.941 -10.584 -4.383 1.00 97.06 87 ASP A N 1
ATOM 698 C CA . ASP A 1 87 ? 0.922 -11.535 -3.914 1.00 97.06 87 ASP A CA 1
ATOM 699 C C . ASP A 1 87 ? 0.265 -11.132 -2.584 1.00 97.06 87 ASP A C 1
ATOM 701 O O . ASP A 1 87 ? -0.766 -11.678 -2.197 1.00 97.06 87 ASP A O 1
ATOM 705 N N . ASN A 1 88 ? 0.869 -10.207 -1.834 1.00 98.12 88 ASN A N 1
ATOM 706 C CA . ASN A 1 88 ? 0.391 -9.791 -0.515 1.00 98.12 88 ASN A CA 1
ATOM 707 C C . ASN A 1 88 ? 0.873 -8.379 -0.141 1.00 98.12 88 ASN A C 1
ATOM 709 O O . ASN A 1 88 ? 1.705 -7.787 -0.828 1.00 98.12 88 ASN A O 1
ATOM 713 N N . ILE A 1 89 ? 0.346 -7.837 0.959 1.00 98.00 89 ILE A N 1
ATOM 714 C CA . ILE A 1 89 ? 0.597 -6.459 1.410 1.00 98.00 89 ILE A CA 1
ATOM 715 C C . ILE A 1 89 ? 2.083 -6.210 1.707 1.00 98.00 89 ILE A C 1
ATOM 717 O O . ILE A 1 89 ? 2.632 -5.194 1.289 1.00 98.00 89 ILE A O 1
ATOM 721 N N . ASN A 1 90 ? 2.764 -7.128 2.397 1.00 98.00 90 ASN A N 1
ATOM 722 C CA . ASN A 1 90 ? 4.201 -6.989 2.650 1.00 98.00 90 ASN A CA 1
ATOM 723 C C . ASN A 1 90 ? 5.015 -7.007 1.348 1.00 98.00 90 ASN A C 1
ATOM 725 O O . ASN A 1 90 ? 5.904 -6.175 1.182 1.00 98.00 90 ASN A O 1
ATOM 729 N N . ALA A 1 91 ? 4.686 -7.908 0.416 1.00 98.31 91 ALA A N 1
ATOM 730 C CA . ALA A 1 91 ? 5.327 -7.952 -0.897 1.00 98.31 91 ALA A CA 1
ATOM 731 C C . ALA A 1 91 ? 5.116 -6.644 -1.675 1.00 98.31 91 ALA A C 1
ATOM 733 O O . ALA A 1 91 ? 6.047 -6.152 -2.296 1.00 98.31 91 ALA A O 1
ATOM 734 N N . PHE A 1 92 ? 3.935 -6.025 -1.576 1.00 98.50 92 PHE A N 1
ATOM 735 C CA . PHE A 1 92 ? 3.677 -4.723 -2.191 1.00 98.50 92 PHE A CA 1
ATOM 736 C C . PHE A 1 92 ? 4.654 -3.639 -1.712 1.00 98.50 92 PHE A C 1
ATOM 738 O O . PHE A 1 92 ? 5.197 -2.915 -2.542 1.00 98.50 92 PHE A O 1
ATOM 745 N N . PHE A 1 93 ? 4.921 -3.534 -0.405 1.00 98.19 93 PHE A N 1
ATOM 746 C CA . PHE A 1 93 ? 5.875 -2.538 0.106 1.00 98.19 93 PHE A CA 1
ATOM 747 C C . PHE A 1 93 ? 7.322 -2.842 -0.302 1.00 98.19 93 PHE A C 1
ATOM 749 O O . PHE A 1 93 ? 8.073 -1.920 -0.621 1.00 98.19 93 PHE A O 1
ATOM 756 N N . ILE A 1 94 ? 7.700 -4.124 -0.351 1.00 98.25 94 ILE A N 1
ATOM 757 C CA . ILE A 1 94 ? 9.021 -4.555 -0.832 1.00 98.25 94 ILE A CA 1
ATOM 758 C C . ILE A 1 94 ? 9.208 -4.161 -2.301 1.00 98.25 94 ILE A C 1
ATOM 760 O O . ILE A 1 94 ? 10.183 -3.490 -2.633 1.00 98.25 94 ILE A O 1
ATO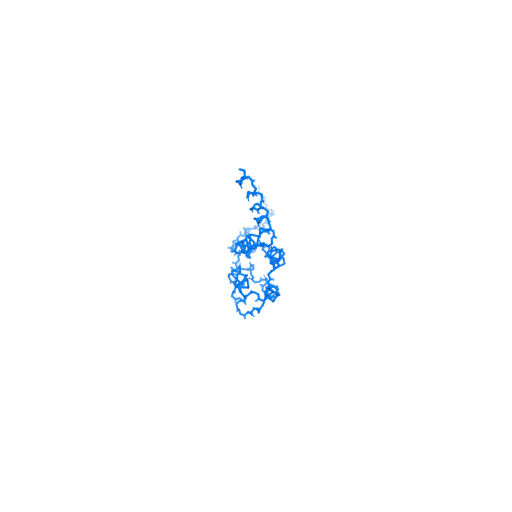M 764 N N . GLU A 1 95 ? 8.252 -4.503 -3.164 1.00 98.00 95 GLU A N 1
ATOM 765 C CA . GLU A 1 95 ? 8.307 -4.173 -4.591 1.00 98.00 95 GLU A CA 1
ATOM 766 C C . GLU A 1 95 ? 8.297 -2.663 -4.832 1.00 98.00 95 GLU A C 1
ATOM 768 O O . GLU A 1 95 ? 9.067 -2.155 -5.643 1.00 98.00 95 GLU A O 1
ATOM 773 N N . LEU A 1 96 ? 7.494 -1.916 -4.067 1.00 96.81 96 LEU A N 1
ATOM 774 C CA . LEU A 1 96 ? 7.470 -0.456 -4.132 1.00 96.81 96 LEU A CA 1
ATOM 775 C C . LEU A 1 96 ? 8.853 0.141 -3.832 1.00 96.81 96 LEU A C 1
ATOM 777 O O . LEU A 1 96 ? 9.290 1.067 -4.517 1.00 96.81 96 LEU A O 1
ATOM 781 N N . LYS A 1 97 ? 9.556 -0.401 -2.831 1.00 95.69 97 LYS A N 1
ATOM 782 C CA . LYS A 1 97 ? 10.918 0.016 -2.494 1.00 95.69 97 LYS A CA 1
ATOM 783 C C . LYS A 1 97 ? 11.921 -0.363 -3.583 1.00 95.69 97 LYS A C 1
ATOM 785 O O . LYS A 1 97 ? 12.744 0.476 -3.944 1.00 95.69 97 LYS A O 1
ATOM 790 N N . ASN A 1 98 ? 11.836 -1.577 -4.123 1.00 95.00 98 ASN A N 1
ATOM 791 C CA . ASN A 1 98 ? 12.723 -2.042 -5.192 1.00 95.00 98 ASN A CA 1
ATOM 792 C C . ASN A 1 98 ? 12.588 -1.166 -6.446 1.00 95.00 98 ASN A C 1
ATOM 794 O O . ASN A 1 98 ? 13.576 -0.592 -6.898 1.00 95.00 98 ASN A O 1
ATOM 798 N N . MET A 1 99 ? 11.359 -0.948 -6.926 1.00 92.00 99 MET A N 1
ATOM 799 C CA . MET A 1 99 ? 11.077 -0.082 -8.080 1.00 92.00 99 MET A CA 1
ATOM 800 C C . MET A 1 99 ? 11.581 1.342 -7.866 1.00 92.00 99 MET A C 1
ATOM 802 O O . MET A 1 99 ? 12.137 1.961 -8.773 1.00 92.00 99 MET A O 1
ATOM 806 N N . TRP A 1 100 ? 11.392 1.880 -6.659 1.00 89.62 100 TRP A N 1
ATOM 807 C CA . TRP A 1 100 ? 11.880 3.210 -6.331 1.00 89.62 100 TRP A CA 1
ATOM 808 C C . TRP A 1 100 ? 13.404 3.283 -6.405 1.00 89.62 100 TRP A C 1
ATOM 810 O O . TRP A 1 100 ? 13.926 4.245 -6.956 1.00 89.62 100 TRP A O 1
ATOM 820 N N . LEU A 1 101 ? 14.135 2.286 -5.902 1.00 89.06 101 LEU A N 1
ATOM 821 C CA . LEU A 1 101 ? 15.599 2.260 -5.981 1.00 89.06 101 LEU A CA 1
ATOM 822 C C . LEU A 1 101 ? 16.103 2.102 -7.420 1.00 89.06 101 LEU A C 1
ATOM 824 O O . LEU A 1 101 ? 17.058 2.773 -7.807 1.00 89.06 101 LEU A O 1
ATOM 828 N N . GLU A 1 102 ? 15.442 1.268 -8.220 1.00 88.50 102 GLU A N 1
ATOM 829 C CA . GLU A 1 102 ? 15.810 1.019 -9.617 1.00 88.50 102 GLU A CA 1
ATOM 830 C C . GLU A 1 102 ? 15.544 2.230 -10.525 1.00 88.50 102 GLU A C 1
ATOM 832 O O . GLU A 1 102 ? 16.310 2.494 -11.455 1.00 88.50 102 GLU A O 1
ATOM 837 N N . HIS A 1 103 ? 14.492 3.009 -10.245 1.00 78.38 103 HIS A N 1
ATOM 838 C CA . HIS A 1 103 ? 14.004 4.042 -11.162 1.00 78.38 103 HIS A CA 1
ATOM 839 C C . HIS A 1 103 ? 13.984 5.479 -10.611 1.00 78.38 103 HIS A C 1
ATOM 841 O O . HIS A 1 103 ? 13.713 6.406 -11.380 1.00 78.38 103 HIS A O 1
ATOM 847 N N . SER A 1 104 ? 14.331 5.710 -9.337 1.00 67.56 104 SER A N 1
ATOM 848 C CA . SER A 1 104 ? 14.400 7.051 -8.714 1.00 67.56 104 SER A CA 1
ATOM 849 C C . SER A 1 104 ? 15.097 8.123 -9.563 1.00 67.56 104 SER A C 1
ATOM 851 O O . SER A 1 104 ? 14.541 9.215 -9.690 1.00 67.56 104 SER A O 1
ATOM 853 N N . PRO A 1 105 ? 16.260 7.867 -10.200 1.00 59.84 105 PRO A N 1
ATOM 854 C CA . PRO A 1 105 ? 16.941 8.889 -11.000 1.00 59.84 105 PRO A CA 1
ATOM 855 C C . PRO A 1 105 ? 16.123 9.379 -12.207 1.00 59.84 105 PRO A C 1
ATOM 857 O O . PRO A 1 105 ? 16.340 10.487 -12.694 1.00 59.84 105 PRO A O 1
ATOM 860 N N . ASN A 1 106 ? 15.184 8.565 -12.698 1.00 58.84 106 ASN A N 1
ATOM 861 C CA . ASN A 1 106 ? 14.410 8.840 -13.907 1.00 58.84 106 ASN A CA 1
ATOM 862 C C . ASN A 1 106 ? 13.030 9.452 -13.613 1.00 58.84 106 ASN A C 1
ATOM 864 O O . ASN A 1 106 ? 12.501 10.165 -14.463 1.00 58.84 106 ASN A O 1
ATOM 868 N N . LEU A 1 107 ? 12.474 9.246 -12.413 1.00 57.41 107 LEU A N 1
ATOM 869 C CA . LEU A 1 107 ? 11.158 9.777 -12.023 1.00 57.41 107 LEU A CA 1
ATOM 870 C C . LEU A 1 107 ? 11.146 11.309 -11.858 1.00 57.41 107 LEU A C 1
ATOM 872 O O . LEU A 1 107 ? 10.130 11.947 -12.123 1.00 57.41 107 LEU A O 1
ATOM 876 N N . TYR A 1 108 ? 12.280 11.920 -11.500 1.00 51.88 108 TYR A N 1
ATOM 877 C CA . TYR A 1 108 ? 12.409 13.381 -11.368 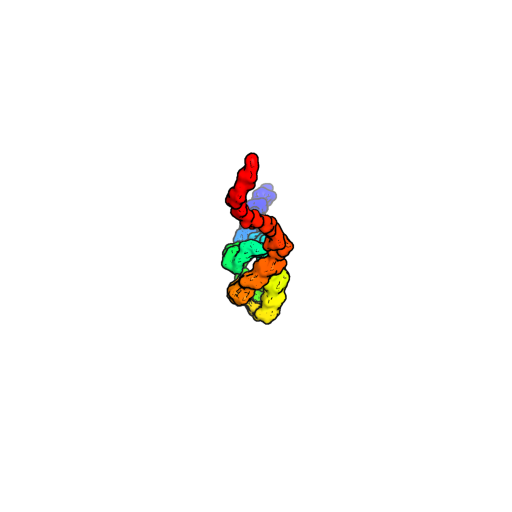1.00 51.88 108 TYR A CA 1
ATOM 878 C C . TYR A 1 108 ? 12.798 14.096 -12.670 1.00 51.88 108 TYR A C 1
ATOM 880 O O . TYR A 1 108 ? 12.701 15.320 -12.757 1.00 51.88 108 TYR A O 1
ATOM 888 N N . LYS A 1 109 ? 13.226 13.358 -13.704 1.00 47.97 109 LYS A N 1
ATOM 889 C CA . LYS A 1 109 ? 13.743 13.950 -14.948 1.00 47.97 109 LYS A CA 1
ATOM 890 C C . LYS A 1 109 ? 12.638 14.477 -15.875 1.00 47.97 109 LYS A C 1
ATOM 892 O O . LYS A 1 109 ? 12.912 15.322 -16.717 1.00 47.97 109 LYS A O 1
ATOM 897 N N . GLY A 1 110 ? 11.394 14.025 -15.697 1.00 47.59 110 GLY A N 1
ATOM 898 C CA . GLY A 1 110 ? 10.234 14.467 -16.483 1.00 47.59 110 GLY A CA 1
ATOM 899 C C . GLY A 1 110 ? 9.573 15.771 -16.014 1.00 47.59 110 GLY A C 1
ATOM 900 O O . GLY A 1 110 ? 8.617 16.209 -16.646 1.00 47.59 110 GLY A O 1
ATOM 901 N N . SER A 1 111 ? 10.055 16.386 -14.928 1.00 46.19 111 SER A N 1
ATOM 902 C CA . SER A 1 111 ? 9.369 17.507 -14.258 1.00 46.19 111 SER A CA 1
ATOM 903 C C . SER A 1 111 ? 10.141 18.829 -14.272 1.00 46.19 111 SER A C 1
ATOM 905 O O . SER A 1 111 ? 9.753 19.756 -13.565 1.00 46.19 111 SER A O 1
ATOM 907 N N . ILE A 1 112 ? 11.219 18.950 -15.052 1.00 44.53 112 ILE A N 1
ATOM 908 C CA . ILE A 1 112 ? 11.892 20.239 -15.258 1.00 44.53 112 ILE A CA 1
ATOM 909 C C . ILE A 1 112 ? 11.316 20.868 -16.533 1.00 44.53 112 ILE A C 1
ATOM 911 O O . ILE A 1 112 ? 11.564 20.340 -17.615 1.00 44.53 112 ILE A O 1
ATOM 915 N N . PRO A 1 113 ? 10.566 21.987 -16.466 1.00 45.03 113 PRO A N 1
ATOM 916 C CA . PRO A 1 113 ? 10.399 22.831 -17.637 1.00 45.03 113 PRO A CA 1
ATOM 917 C C . PRO A 1 113 ? 11.784 23.367 -18.003 1.00 45.03 113 PRO A C 1
ATOM 919 O O . PRO A 1 113 ? 12.410 24.052 -17.192 1.00 45.03 113 PRO A O 1
ATOM 922 N N . ASP A 1 114 ? 12.267 23.047 -19.201 1.00 46.00 114 ASP A N 1
ATOM 923 C CA . ASP A 1 114 ? 13.465 23.640 -19.794 1.00 46.00 114 ASP A CA 1
ATOM 924 C C . ASP A 1 114 ? 13.319 25.172 -19.858 1.00 46.00 114 ASP A C 1
ATOM 926 O O . ASP A 1 114 ? 12.828 25.739 -20.831 1.00 46.00 114 ASP A O 1
ATOM 930 N N . GLN A 1 115 ? 13.719 25.868 -18.797 1.00 47.91 115 GLN A N 1
ATOM 931 C CA . GLN A 1 115 ? 13.814 27.327 -18.754 1.00 47.91 115 GLN A CA 1
ATOM 932 C C . GLN A 1 115 ? 15.039 27.782 -17.960 1.00 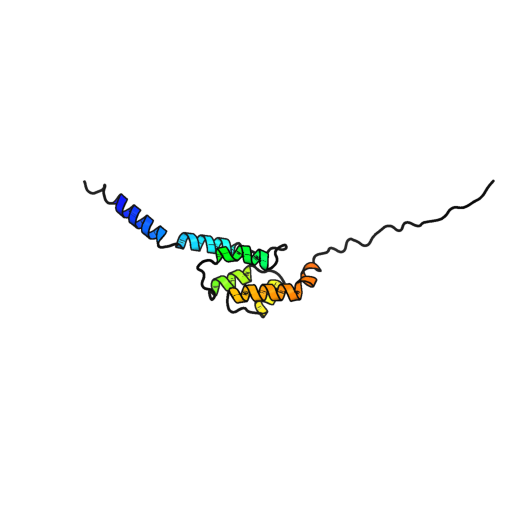47.91 115 GLN A C 1
ATOM 934 O O . GLN A 1 115 ? 14.965 28.695 -17.148 1.00 47.91 115 GLN A O 1
ATOM 939 N N . ILE A 1 116 ? 16.206 27.175 -18.188 1.00 47.31 116 ILE A N 1
ATOM 940 C CA . ILE A 1 116 ? 17.477 27.793 -17.781 1.00 47.31 116 ILE A CA 1
ATOM 941 C C . ILE A 1 116 ? 18.535 27.522 -18.852 1.00 47.31 116 ILE A C 1
ATOM 943 O O . ILE A 1 116 ? 19.442 26.713 -18.684 1.00 47.31 116 ILE A O 1
ATOM 947 N N . SER A 1 117 ? 18.419 28.197 -19.993 1.00 46.94 117 SER A N 1
ATOM 948 C CA . SER A 1 117 ? 19.565 28.401 -20.887 1.00 46.94 117 SER A CA 1
ATOM 949 C C . SER A 1 117 ? 19.407 29.664 -21.724 1.00 46.94 117 SER A C 1
ATOM 951 O O . SER A 1 117 ? 19.429 29.628 -22.945 1.00 46.94 117 SER A O 1
ATOM 953 N N . GLN A 1 118 ? 19.274 30.807 -21.050 1.00 44.59 118 GLN A N 1
ATOM 954 C CA . GLN A 1 118 ? 19.707 32.096 -21.593 1.00 44.59 118 GLN A CA 1
ATOM 955 C C . GLN A 1 118 ? 20.350 32.915 -20.469 1.00 44.59 118 GLN A C 1
ATOM 957 O O . GLN A 1 118 ? 19.695 33.699 -19.790 1.00 44.59 118 GLN A O 1
ATOM 962 N N . ALA A 1 119 ? 21.648 32.704 -20.250 1.00 42.88 119 ALA A N 1
ATOM 963 C CA . ALA A 1 119 ? 22.478 33.666 -19.533 1.00 42.88 119 ALA A CA 1
ATOM 964 C C . ALA A 1 119 ? 22.962 34.736 -20.534 1.00 42.88 119 ALA A C 1
ATOM 966 O O . ALA A 1 119 ? 23.390 34.368 -21.630 1.00 42.88 119 ALA A O 1
ATOM 967 N N . PRO A 1 120 ? 22.910 36.041 -20.210 1.00 42.09 120 PRO A N 1
ATOM 968 C CA . PRO A 1 120 ? 23.469 37.073 -21.074 1.00 42.09 120 PRO A CA 1
ATOM 969 C C . PRO A 1 120 ? 25.004 37.035 -21.047 1.00 42.09 120 PRO A C 1
ATOM 971 O O . PRO A 1 120 ? 25.627 37.025 -19.985 1.00 42.09 120 PRO A O 1
ATOM 974 N N . SER A 1 121 ? 25.615 37.036 -22.231 1.00 35.03 121 SER A N 1
ATOM 975 C CA . SER A 1 121 ? 27.064 37.123 -22.425 1.00 35.03 121 SER A CA 1
ATOM 976 C C . SER A 1 121 ? 27.599 38.474 -21.938 1.00 35.03 121 SER A C 1
ATOM 978 O O . SER A 1 121 ? 27.279 39.510 -22.518 1.00 35.03 121 SER A O 1
ATOM 980 N N . ILE A 1 122 ? 28.450 38.481 -20.908 1.00 39.91 122 ILE A N 1
ATOM 981 C CA . ILE A 1 122 ? 29.248 39.661 -20.552 1.00 39.91 122 ILE A CA 1
ATOM 982 C C . ILE A 1 122 ? 30.550 39.603 -21.358 1.00 39.91 122 ILE A C 1
ATOM 984 O O . ILE A 1 122 ? 31.453 38.825 -21.058 1.00 39.91 122 ILE A O 1
ATOM 988 N N . THR A 1 123 ? 30.632 40.426 -22.403 1.00 37.88 123 THR A N 1
ATOM 989 C CA . THR A 1 123 ? 31.878 40.704 -23.128 1.00 37.88 123 THR A CA 1
ATOM 990 C C . THR A 1 123 ? 32.772 41.589 -22.262 1.00 37.88 123 THR A C 1
ATOM 992 O O . THR A 1 123 ? 32.483 42.765 -22.050 1.00 37.88 123 THR A O 1
ATOM 995 N N . SER A 1 124 ? 33.885 41.033 -21.788 1.00 38.12 124 SER A N 1
ATOM 996 C CA . SER A 1 124 ? 34.996 41.801 -21.222 1.00 38.12 124 SER A CA 1
ATOM 997 C C . SER A 1 124 ? 35.866 42.348 -22.358 1.00 38.12 124 SER A C 1
ATOM 999 O O . SER A 1 124 ? 36.570 41.586 -23.016 1.00 38.12 124 SER A O 1
ATOM 1001 N N . GLN A 1 125 ? 35.842 43.664 -22.590 1.00 41.03 125 GLN A N 1
ATOM 1002 C CA . GLN A 1 125 ? 36.832 44.362 -23.422 1.00 41.03 125 GLN A CA 1
ATOM 1003 C C . GLN A 1 125 ? 37.804 45.153 -22.530 1.00 41.03 125 GLN A C 1
ATOM 1005 O O . GLN A 1 125 ? 37.347 45.936 -21.696 1.00 41.03 125 GLN A O 1
ATOM 1010 N N . PRO A 1 126 ? 39.131 45.010 -22.701 1.00 42.06 126 PRO A N 1
ATOM 1011 C CA . PRO A 1 126 ? 40.101 45.880 -22.052 1.00 42.06 126 PRO A CA 1
ATOM 1012 C C . PRO A 1 126 ? 40.268 47.170 -22.868 1.00 42.06 126 PRO A C 1
ATOM 1014 O O . PRO A 1 126 ? 40.554 47.124 -24.064 1.00 42.06 126 PRO A O 1
ATOM 1017 N N . ALA A 1 127 ? 40.119 48.329 -22.227 1.00 38.41 127 ALA A N 1
ATOM 1018 C CA . ALA A 1 127 ? 40.466 49.616 -22.822 1.00 38.41 127 ALA A CA 1
ATOM 1019 C C . ALA A 1 127 ? 41.824 50.081 -22.283 1.00 38.41 127 ALA A C 1
ATOM 1021 O O . ALA A 1 127 ? 41.948 50.406 -21.103 1.00 38.41 127 ALA A O 1
ATOM 1022 N N . LEU A 1 128 ? 42.832 50.149 -23.157 1.00 32.50 128 LEU A N 1
ATOM 1023 C CA . LEU A 1 128 ? 44.067 50.880 -22.895 1.00 32.50 128 LEU A CA 1
ATOM 1024 C C . LEU A 1 128 ? 44.414 51.785 -24.095 1.00 32.50 128 LEU A C 1
ATOM 1026 O O . LEU A 1 128 ? 44.769 51.300 -25.161 1.00 32.50 128 LEU A O 1
ATOM 1030 N N . HIS A 1 129 ? 44.369 53.100 -23.826 1.00 37.75 129 HIS A N 1
ATOM 1031 C CA . HIS A 1 129 ? 45.194 54.189 -24.388 1.00 37.75 129 HIS A CA 1
ATOM 1032 C C . HIS A 1 129 ? 44.994 54.690 -25.848 1.00 37.75 129 HIS A C 1
ATOM 1034 O O . HIS A 1 129 ? 45.403 54.029 -26.790 1.00 37.75 129 HIS A O 1
ATOM 1040 N N . GLN A 1 130 ? 44.557 55.956 -26.051 1.00 37.53 130 GLN A N 1
ATOM 1041 C CA . GLN A 1 130 ? 45.412 57.174 -26.173 1.00 37.53 130 GLN A CA 1
ATOM 1042 C C . GLN A 1 130 ? 44.698 58.442 -26.722 1.00 37.53 130 GLN A C 1
ATOM 1044 O O . GLN A 1 1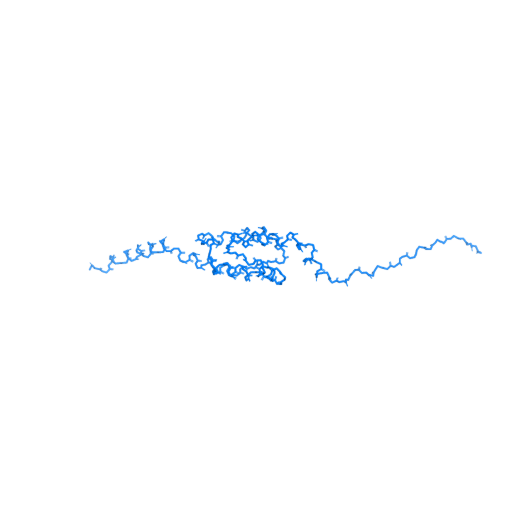30 ? 44.040 58.405 -27.752 1.00 37.53 130 GLN A O 1
ATOM 1049 N N . LYS A 1 131 ? 44.935 59.565 -26.017 1.00 35.84 131 LYS A N 1
ATOM 1050 C CA . LYS A 1 131 ? 45.489 60.872 -26.458 1.00 35.84 131 LYS A CA 1
ATOM 1051 C C . LYS A 1 131 ? 44.892 61.618 -27.674 1.00 35.84 131 LYS A C 1
ATOM 1053 O O . LYS A 1 131 ? 45.124 61.233 -28.816 1.00 35.84 131 LYS A O 1
ATOM 1058 N N . LYS A 1 132 ? 44.362 62.822 -27.413 1.00 35.59 132 LYS A N 1
ATOM 1059 C CA . LYS A 1 132 ? 44.776 64.081 -28.065 1.00 35.59 132 LYS A CA 1
ATOM 1060 C C . LYS A 1 132 ? 44.505 65.262 -27.139 1.00 35.59 132 LYS A C 1
ATOM 1062 O O . LYS A 1 132 ? 43.449 65.231 -26.475 1.00 35.59 132 LYS A O 1
#

Organism: NCBI:txid44941